Protein AF-Q0IJA9-F1 (afdb_monomer)

Structure (mmCIF, N/CA/C/O backbone):
data_AF-Q0IJA9-F1
#
_entry.id   AF-Q0IJA9-F1
#
loop_
_atom_site.group_PDB
_atom_site.id
_atom_site.type_symbol
_atom_site.label_atom_id
_atom_site.label_alt_id
_atom_site.label_comp_id
_atom_site.label_asym_id
_atom_site.label_entity_id
_atom_site.label_seq_id
_atom_site.pdbx_PDB_ins_code
_atom_site.Cartn_x
_atom_site.Cartn_y
_atom_site.Cartn_z
_atom_site.occupancy
_atom_site.B_iso_or_equiv
_atom_site.auth_seq_id
_atom_site.auth_comp_id
_atom_site.auth_asym_id
_atom_site.auth_atom_id
_atom_site.pdbx_PDB_model_num
ATOM 1 N N . PHE A 1 1 ? 37.826 12.469 -39.541 1.00 35.06 1 PHE A N 1
ATOM 2 C CA . PHE A 1 1 ? 37.657 13.208 -38.278 1.00 35.06 1 PHE A CA 1
ATOM 3 C C . PHE A 1 1 ? 36.175 13.525 -38.185 1.00 35.06 1 PHE A C 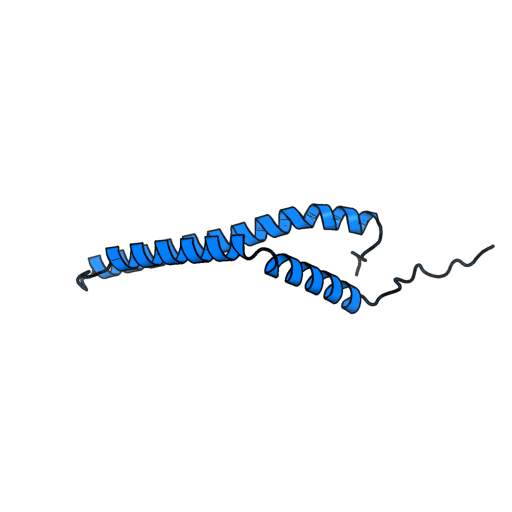1
ATOM 5 O O . PHE A 1 1 ? 35.743 14.516 -38.753 1.00 35.06 1 PHE A O 1
ATOM 12 N N . GLU A 1 2 ? 35.393 12.576 -37.668 1.00 41.66 2 GLU A N 1
ATOM 13 C CA . GLU A 1 2 ? 33.924 12.614 -37.669 1.00 41.66 2 GLU A CA 1
ATOM 14 C C . GLU A 1 2 ? 33.409 13.266 -36.381 1.00 41.66 2 GLU A C 1
ATOM 16 O O . GLU A 1 2 ? 33.620 12.745 -35.290 1.00 41.66 2 GLU A O 1
ATOM 21 N N . ASP A 1 3 ? 32.792 14.432 -36.564 1.00 39.78 3 ASP A N 1
ATOM 22 C CA . ASP A 1 3 ? 31.765 15.105 -35.764 1.00 39.78 3 ASP A CA 1
ATOM 23 C C . ASP A 1 3 ? 31.635 14.743 -34.272 1.00 39.78 3 ASP A C 1
ATOM 25 O O . ASP A 1 3 ? 30.753 14.001 -33.833 1.00 39.78 3 ASP A O 1
ATOM 29 N N . GLU A 1 4 ? 32.442 15.432 -33.464 1.00 50.41 4 GLU A N 1
ATOM 30 C CA . GLU A 1 4 ? 32.121 15.762 -32.078 1.00 50.41 4 GLU A CA 1
ATOM 31 C C . GLU A 1 4 ? 31.014 16.831 -32.041 1.00 50.41 4 GLU A C 1
ATOM 33 O O . GLU A 1 4 ? 31.291 18.025 -32.067 1.00 50.41 4 GLU A O 1
ATOM 38 N N . ASN A 1 5 ? 29.743 16.426 -31.977 1.00 44.25 5 ASN A N 1
ATOM 39 C CA . ASN A 1 5 ? 28.645 17.325 -31.605 1.00 44.25 5 ASN A CA 1
ATOM 40 C C . ASN A 1 5 ? 27.568 16.569 -30.815 1.00 44.25 5 ASN A C 1
ATOM 42 O O . ASN A 1 5 ? 26.685 15.932 -31.379 1.00 44.25 5 ASN A O 1
ATOM 46 N N . GLY A 1 6 ? 27.679 16.656 -29.484 1.00 46.25 6 GLY A N 1
ATOM 47 C CA . GLY A 1 6 ? 26.603 16.522 -28.496 1.00 46.25 6 GLY A CA 1
ATOM 48 C C . GLY A 1 6 ? 25.645 15.341 -28.659 1.00 46.25 6 GLY A C 1
ATOM 49 O O . GLY A 1 6 ? 24.658 15.431 -29.386 1.00 46.25 6 GLY A O 1
ATOM 50 N N . PHE A 1 7 ? 25.863 14.276 -27.880 1.00 47.78 7 PHE A N 1
ATOM 51 C CA . PHE A 1 7 ? 24.933 13.153 -27.708 1.00 47.78 7 PHE A CA 1
ATOM 52 C C . PHE A 1 7 ? 23.515 13.638 -27.337 1.00 47.78 7 PHE A C 1
ATOM 54 O O . PHE A 1 7 ? 23.165 13.801 -26.169 1.00 47.78 7 PHE A O 1
ATOM 61 N N . THR A 1 8 ? 22.694 13.893 -28.355 1.00 52.81 8 THR A N 1
ATOM 62 C CA . THR A 1 8 ? 21.358 14.474 -28.228 1.00 52.81 8 THR A CA 1
ATOM 63 C C . THR A 1 8 ? 20.352 13.345 -28.048 1.00 52.81 8 THR A C 1
ATOM 65 O O . THR A 1 8 ? 20.148 12.520 -28.940 1.00 52.81 8 THR A O 1
ATOM 68 N N . TYR A 1 9 ? 19.713 13.290 -26.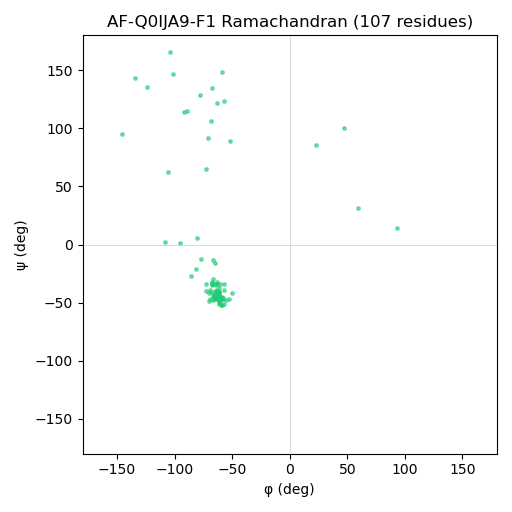880 1.00 55.25 9 TYR A N 1
ATOM 69 C CA . TYR A 1 9 ? 18.589 12.389 -26.636 1.00 55.25 9 TYR A CA 1
ATOM 70 C C . TYR A 1 9 ? 17.481 12.669 -27.667 1.00 55.25 9 TYR A C 1
ATOM 72 O O . TYR A 1 9 ? 16.989 13.790 -27.759 1.00 55.25 9 TYR A O 1
ATOM 80 N N . LYS A 1 10 ? 17.062 11.650 -28.436 1.00 57.66 10 LYS A N 1
ATOM 81 C CA . LYS A 1 10 ? 16.052 11.794 -29.510 1.00 57.66 10 LYS A CA 1
ATOM 82 C C . LYS A 1 10 ? 14.650 12.188 -29.017 1.00 57.66 10 LYS A C 1
ATOM 84 O O . LYS A 1 10 ? 13.818 12.595 -29.821 1.00 57.66 10 LYS A O 1
ATOM 89 N N . ALA A 1 11 ? 14.369 12.047 -27.722 1.00 61.62 11 ALA A N 1
ATOM 90 C CA . ALA A 1 11 ? 13.078 12.357 -27.116 1.00 61.62 11 ALA A CA 1
ATOM 91 C C . ALA A 1 11 ? 13.248 13.367 -25.976 1.00 61.62 11 ALA A C 1
ATOM 93 O O . ALA A 1 11 ? 14.127 13.200 -25.131 1.00 61.62 11 ALA A O 1
ATOM 94 N N . SER A 1 12 ? 12.375 14.377 -25.931 1.00 73.50 12 SER A N 1
ATOM 95 C CA . SER A 1 12 ? 12.308 15.346 -24.829 1.00 73.50 12 SER A CA 1
ATOM 96 C C . SER A 1 12 ? 12.045 14.647 -23.487 1.00 73.50 12 SER A C 1
ATOM 98 O O . SER A 1 12 ? 11.336 13.638 -23.441 1.00 73.50 12 SER A O 1
ATOM 100 N N . TRP A 1 13 ? 12.577 15.200 -22.393 1.00 68.69 13 TRP A N 1
ATOM 101 C CA . TRP A 1 13 ? 12.438 14.677 -21.025 1.00 68.69 13 TRP A CA 1
ATOM 102 C C . TRP A 1 13 ? 10.976 14.376 -20.650 1.00 68.69 13 TRP A C 1
ATOM 104 O O . TRP A 1 13 ? 10.665 13.300 -20.141 1.00 68.69 13 TRP A O 1
ATOM 114 N N . PHE A 1 14 ? 10.047 15.261 -21.024 1.00 72.88 14 PHE A N 1
ATOM 115 C CA . PHE A 1 14 ? 8.608 15.066 -20.802 1.00 72.88 14 PHE A CA 1
ATOM 116 C C . PHE A 1 14 ? 8.028 13.870 -21.566 1.00 72.88 14 PHE A C 1
ATOM 118 O O . PHE A 1 14 ? 7.137 13.181 -21.069 1.00 72.88 14 PHE A O 1
ATOM 125 N N . MET A 1 15 ? 8.532 13.607 -22.773 1.00 74.31 15 MET A N 1
ATOM 126 C CA . MET A 1 15 ? 8.091 12.488 -23.606 1.00 74.31 15 MET A CA 1
ATOM 127 C C . MET A 1 15 ? 8.524 11.154 -22.981 1.00 74.31 15 MET A C 1
ATOM 129 O O . MET A 1 15 ? 7.739 10.208 -22.943 1.00 74.31 15 MET A O 1
ATOM 133 N N . GLN A 1 16 ? 9.751 11.107 -22.448 1.00 72.62 16 GLN A N 1
ATOM 134 C CA . GLN A 1 16 ? 10.305 9.945 -21.747 1.00 72.62 16 GLN A CA 1
ATOM 135 C C . GLN A 1 16 ? 9.554 9.684 -20.436 1.00 72.62 16 GLN A C 1
ATOM 137 O O . GLN A 1 16 ? 9.084 8.570 -20.210 1.00 72.62 16 GLN A O 1
ATOM 142 N N . PHE A 1 17 ? 9.340 10.724 -19.624 1.00 77.06 17 PHE A N 1
ATOM 143 C CA . PHE A 1 17 ? 8.579 10.624 -18.379 1.00 77.06 17 PHE A CA 1
ATOM 144 C C . PHE A 1 17 ? 7.153 10.115 -18.622 1.00 77.06 17 PHE A C 1
ATOM 146 O O . PHE A 1 17 ? 6.706 9.172 -17.970 1.00 77.06 17 PHE A O 1
ATOM 153 N N . ARG A 1 18 ? 6.450 10.671 -19.620 1.00 80.75 18 ARG A N 1
ATOM 154 C CA . ARG A 1 18 ? 5.088 10.238 -19.959 1.00 80.75 18 ARG A CA 1
ATOM 155 C C . ARG A 1 18 ? 5.043 8.787 -20.436 1.00 80.75 18 ARG A C 1
ATOM 157 O O . ARG A 1 18 ? 4.105 8.077 -20.091 1.00 80.75 18 ARG A O 1
ATOM 164 N N . ALA A 1 19 ? 6.029 8.341 -21.215 1.00 79.75 19 ALA A N 1
ATOM 165 C CA . ALA A 1 19 ? 6.088 6.965 -21.701 1.00 79.75 19 ALA A CA 1
ATOM 166 C C . ALA A 1 19 ? 6.292 5.954 -20.558 1.00 79.75 19 ALA A C 1
ATOM 168 O O . ALA A 1 19 ? 5.595 4.939 -20.510 1.00 79.75 19 ALA A O 1
ATOM 169 N N . VAL A 1 20 ? 7.190 6.251 -19.613 1.00 79.38 20 VAL A N 1
ATOM 170 C CA . VAL A 1 20 ? 7.418 5.412 -18.424 1.00 79.38 20 VAL A CA 1
ATOM 171 C C . VAL A 1 20 ? 6.195 5.411 -17.516 1.00 79.38 20 VAL A C 1
ATOM 173 O O . VAL A 1 20 ? 5.750 4.345 -17.096 1.00 79.38 20 VAL A O 1
ATOM 176 N N . LEU A 1 21 ? 5.599 6.581 -17.277 1.00 81.56 21 LEU A N 1
ATOM 177 C CA . LEU A 1 21 ? 4.407 6.712 -16.446 1.00 81.56 21 LEU A CA 1
ATOM 178 C C . LEU A 1 21 ? 3.216 5.960 -17.051 1.00 81.56 21 LEU A C 1
ATOM 180 O O . LEU A 1 21 ? 2.526 5.238 -16.341 1.00 81.56 21 LEU A O 1
ATOM 184 N N . TRP A 1 22 ? 3.021 6.042 -18.370 1.00 82.19 22 TRP A N 1
ATOM 185 C CA . TRP A 1 22 ? 1.999 5.272 -19.079 1.00 82.19 22 TRP A CA 1
ATOM 186 C C . TRP A 1 22 ? 2.237 3.762 -18.979 1.00 82.19 22 TRP A C 1
ATOM 188 O O . TRP A 1 22 ? 1.308 3.006 -18.698 1.00 82.19 22 TRP A O 1
ATOM 198 N N . ARG A 1 23 ? 3.481 3.308 -19.175 1.00 80.94 23 ARG A N 1
ATOM 199 C CA . ARG A 1 23 ? 3.843 1.889 -19.065 1.00 80.94 23 ARG A CA 1
ATOM 200 C C . ARG A 1 23 ? 3.633 1.362 -17.645 1.00 80.94 23 ARG A C 1
ATOM 202 O O . ARG A 1 23 ? 3.053 0.291 -17.489 1.00 80.94 23 ARG A O 1
ATOM 209 N N . SER A 1 24 ? 4.066 2.117 -16.638 1.00 74.94 24 SER A N 1
ATOM 210 C CA . SER A 1 24 ? 3.885 1.781 -15.223 1.00 74.94 24 SER A CA 1
ATOM 211 C C . SER A 1 24 ? 2.397 1.741 -14.861 1.00 74.94 24 SER A C 1
ATOM 213 O O . SER A 1 24 ? 1.920 0.748 -14.318 1.00 74.94 24 SER A O 1
ATOM 215 N N . TRP A 1 25 ? 1.621 2.736 -15.297 1.00 76.44 25 TRP A N 1
ATOM 216 C CA . TRP A 1 25 ? 0.169 2.783 -15.111 1.00 76.44 25 TRP A CA 1
ATOM 217 C C . TRP A 1 25 ? -0.548 1.571 -15.720 1.00 76.44 25 TRP A C 1
ATOM 219 O O . TRP A 1 25 ? -1.386 0.941 -15.074 1.00 76.44 25 TRP A O 1
ATOM 229 N N . LEU A 1 26 ? -0.190 1.194 -16.950 1.00 77.25 26 LEU A N 1
ATOM 230 C CA . LEU A 1 26 ? -0.774 0.039 -17.630 1.00 77.25 26 LEU A CA 1
ATOM 231 C C . LEU A 1 26 ? -0.380 -1.290 -16.963 1.00 77.25 26 LEU A C 1
ATOM 233 O O . LEU A 1 26 ? -1.185 -2.219 -16.938 1.00 77.25 26 LEU A O 1
ATOM 237 N N . SER A 1 27 ? 0.840 -1.377 -16.421 1.00 73.12 27 SER A N 1
ATOM 238 C CA . SER A 1 27 ? 1.318 -2.539 -15.663 1.00 73.12 27 SER A CA 1
ATOM 239 C C . SER A 1 27 ? 0.537 -2.709 -14.360 1.00 73.12 27 SER A C 1
ATOM 241 O O . SER A 1 27 ? 0.048 -3.799 -14.077 1.00 73.12 27 SER A O 1
ATOM 243 N N . VAL A 1 28 ? 0.324 -1.615 -13.625 1.00 68.88 28 VAL A N 1
ATOM 244 C CA . VAL A 1 28 ? -0.466 -1.604 -12.384 1.00 68.88 28 VAL A CA 1
ATOM 245 C C . VAL A 1 28 ? -1.928 -1.975 -12.652 1.00 68.88 28 VAL A C 1
ATOM 247 O O . VAL A 1 28 ? -2.509 -2.767 -11.913 1.00 68.88 28 VAL A O 1
ATOM 250 N N . LEU A 1 29 ? -2.526 -1.474 -13.739 1.00 68.19 29 LEU A N 1
ATOM 251 C CA . LEU A 1 29 ? -3.895 -1.839 -14.128 1.00 68.19 29 LEU A CA 1
ATOM 252 C C . LEU A 1 29 ? -4.036 -3.310 -14.555 1.00 68.19 29 LEU A C 1
ATOM 254 O O . LEU A 1 29 ? -5.104 -3.898 -14.376 1.00 68.19 29 LEU A O 1
ATOM 258 N N . LYS A 1 30 ? -2.980 -3.914 -15.119 1.00 72.00 30 LYS A N 1
ATOM 259 C CA . LYS A 1 30 ? -2.964 -5.321 -15.551 1.00 72.00 30 LYS A CA 1
ATOM 260 C C . LYS A 1 30 ? -2.806 -6.325 -14.413 1.00 72.00 30 LYS A C 1
ATOM 262 O O . LYS A 1 30 ? -3.075 -7.503 -14.641 1.00 72.00 30 LYS A O 1
ATOM 267 N N . GLU A 1 31 ? -2.458 -5.885 -13.206 1.00 70.75 31 GLU A N 1
ATOM 268 C CA . GLU A 1 31 ? -2.398 -6.722 -12.002 1.00 70.75 31 GLU A CA 1
ATOM 269 C C . GLU A 1 31 ? -3.578 -6.447 -11.044 1.00 70.75 31 GLU A C 1
ATOM 271 O O . GLU A 1 31 ? -3.388 -6.069 -9.883 1.00 70.75 31 GLU A O 1
ATOM 276 N N . PRO A 1 32 ? -4.841 -6.684 -11.463 1.00 67.19 32 PRO A N 1
ATOM 277 C CA . PRO A 1 32 ? -6.005 -6.419 -10.621 1.00 67.19 32 PRO A CA 1
ATOM 278 C C . PRO A 1 32 ? -6.070 -7.345 -9.400 1.00 67.19 32 PRO A C 1
ATOM 280 O O . PRO A 1 32 ? -6.857 -7.096 -8.492 1.00 67.19 32 PRO A O 1
ATOM 283 N N . LEU A 1 33 ? -5.284 -8.425 -9.365 1.00 76.38 33 LEU A N 1
ATOM 284 C CA . LEU A 1 33 ? -5.280 -9.395 -8.272 1.00 76.38 33 LEU A CA 1
ATOM 285 C C . LEU A 1 33 ? -4.770 -8.764 -6.973 1.00 76.38 33 LEU A C 1
ATOM 287 O O . LEU A 1 33 ? -5.436 -8.881 -5.947 1.00 76.38 33 LEU A O 1
ATOM 291 N N . LEU A 1 34 ? -3.654 -8.030 -7.021 1.00 74.62 34 LEU A N 1
ATOM 292 C CA . LEU A 1 34 ? -3.073 -7.391 -5.837 1.00 74.62 34 LEU A CA 1
ATOM 293 C C . LEU A 1 34 ? -4.023 -6.332 -5.252 1.00 74.62 34 LEU A C 1
ATOM 295 O O . LEU A 1 34 ? -4.224 -6.263 -4.040 1.00 74.62 34 LEU A O 1
ATOM 299 N N . VAL A 1 35 ? -4.659 -5.548 -6.127 1.00 76.38 35 VAL A N 1
ATOM 300 C CA . VAL A 1 35 ? -5.641 -4.520 -5.751 1.00 76.38 35 VAL A CA 1
ATOM 301 C C . VAL A 1 35 ? -6.898 -5.152 -5.145 1.00 76.38 35 VAL A C 1
ATOM 303 O O . VAL A 1 35 ? -7.369 -4.697 -4.104 1.00 76.38 35 VAL A O 1
ATOM 306 N N . LYS A 1 36 ? -7.414 -6.233 -5.745 1.00 77.94 36 LYS A N 1
ATOM 307 C CA . LYS A 1 36 ? -8.578 -6.977 -5.232 1.00 77.94 36 LYS A CA 1
ATOM 308 C C . LYS A 1 36 ? -8.312 -7.601 -3.864 1.00 77.94 36 LYS A C 1
ATOM 310 O O . LYS A 1 36 ? -9.163 -7.492 -2.988 1.00 77.94 36 LYS A O 1
ATOM 315 N N . VAL A 1 37 ? -7.146 -8.223 -3.668 1.00 83.81 37 VAL A N 1
ATOM 316 C CA . VAL A 1 37 ? -6.758 -8.828 -2.382 1.00 83.81 37 VAL A CA 1
ATOM 317 C C . VAL A 1 37 ? -6.670 -7.767 -1.292 1.00 83.81 37 VAL A C 1
ATOM 319 O O . VAL A 1 37 ? -7.213 -7.965 -0.208 1.00 83.81 37 VAL A O 1
ATOM 322 N N . ARG A 1 38 ? -6.054 -6.616 -1.590 1.00 80.50 38 ARG A N 1
ATOM 323 C CA . ARG A 1 38 ? -5.989 -5.499 -0.644 1.00 80.50 38 ARG A CA 1
ATOM 324 C C . ARG A 1 38 ? -7.376 -4.980 -0.296 1.00 80.50 38 ARG A C 1
ATOM 326 O O . ARG A 1 38 ? -7.688 -4.911 0.881 1.00 80.50 38 ARG A O 1
ATOM 333 N N . LEU A 1 39 ? -8.227 -4.705 -1.286 1.00 81.31 39 LEU A N 1
ATOM 334 C CA . LEU A 1 39 ? -9.610 -4.274 -1.044 1.00 81.31 39 LEU A CA 1
ATOM 335 C C . LEU A 1 39 ? -10.372 -5.262 -0.157 1.00 81.31 39 LEU A C 1
ATOM 337 O O . LEU A 1 39 ? -10.978 -4.852 0.828 1.00 81.31 39 LEU A O 1
ATOM 341 N N . PHE A 1 40 ? -10.292 -6.558 -0.462 1.00 86.31 40 PHE A N 1
ATOM 342 C CA . PHE A 1 40 ? -10.934 -7.598 0.336 1.00 86.31 40 PHE A CA 1
ATOM 343 C C . PHE A 1 40 ? -10.424 -7.613 1.784 1.00 86.31 40 PHE A C 1
ATOM 345 O O . PHE A 1 40 ? -11.222 -7.642 2.721 1.00 86.31 40 PHE A O 1
ATOM 352 N N . GLN A 1 41 ? -9.104 -7.531 1.977 1.00 81.88 41 GLN A N 1
ATOM 353 C CA . GLN A 1 41 ? -8.480 -7.471 3.296 1.00 81.88 41 GLN A CA 1
ATOM 354 C C . GLN A 1 41 ? -8.958 -6.248 4.092 1.00 81.88 41 GLN A C 1
ATOM 356 O O . GLN A 1 41 ? -9.350 -6.394 5.251 1.00 81.88 41 GLN A O 1
ATOM 361 N N . THR A 1 42 ? -8.970 -5.053 3.490 1.00 83.00 42 THR A N 1
ATOM 362 C CA . THR A 1 42 ? -9.415 -3.828 4.171 1.00 83.00 42 THR A CA 1
ATOM 363 C C . THR A 1 42 ? -10.898 -3.891 4.522 1.00 83.00 42 THR A C 1
ATOM 365 O O . THR A 1 42 ? -11.276 -3.501 5.625 1.00 83.00 42 THR A O 1
ATOM 368 N N . THR A 1 43 ? -11.739 -4.425 3.630 1.00 86.31 43 THR A N 1
ATOM 369 C CA . THR A 1 43 ? -13.169 -4.630 3.8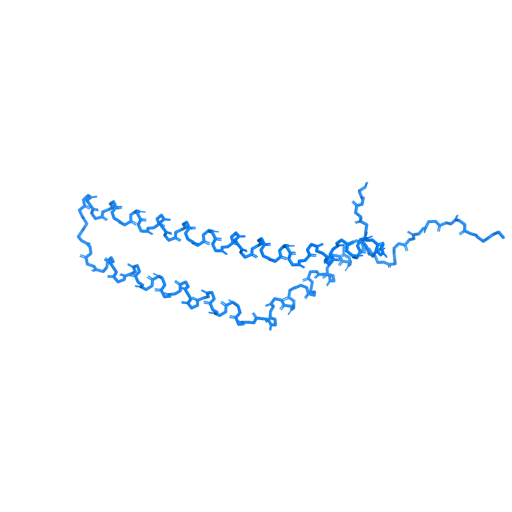98 1.00 86.31 43 THR A CA 1
ATOM 370 C C . THR A 1 43 ? -13.385 -5.611 5.047 1.00 86.31 43 THR A C 1
ATOM 372 O O . THR A 1 43 ? -14.194 -5.334 5.928 1.00 86.31 43 THR A O 1
ATOM 375 N N . MET A 1 44 ? -12.636 -6.716 5.102 1.00 87.06 44 MET A N 1
ATOM 376 C CA . MET A 1 44 ? -12.740 -7.690 6.192 1.00 87.06 44 MET A CA 1
ATOM 377 C C . MET A 1 44 ? -12.381 -7.067 7.550 1.00 87.06 44 MET A C 1
ATOM 379 O O . MET A 1 44 ? -13.107 -7.250 8.526 1.00 87.06 44 MET A O 1
ATOM 383 N N . VAL A 1 45 ? -11.301 -6.279 7.610 1.00 83.94 45 VAL A N 1
ATOM 384 C CA . VAL A 1 45 ? -10.888 -5.562 8.831 1.00 83.94 45 VAL A CA 1
ATOM 385 C C . VAL A 1 45 ? -11.923 -4.507 9.231 1.00 83.94 45 VAL A C 1
ATOM 387 O O . VAL A 1 45 ? -12.267 -4.408 10.407 1.00 83.94 45 VAL A O 1
ATOM 390 N N . ALA A 1 46 ? -12.463 -3.755 8.269 1.00 83.88 46 ALA A N 1
ATOM 391 C CA . ALA A 1 46 ? -13.502 -2.761 8.528 1.00 83.88 46 ALA A CA 1
ATOM 392 C C . ALA A 1 46 ? -14.784 -3.399 9.089 1.00 83.88 46 ALA A C 1
ATOM 394 O O . ALA A 1 46 ? -15.360 -2.873 10.038 1.00 83.88 46 ALA A O 1
ATOM 395 N N . VAL A 1 47 ? -15.200 -4.554 8.557 1.00 87.38 47 VAL A N 1
ATOM 396 C CA . VAL A 1 47 ? -16.357 -5.309 9.065 1.00 87.38 47 VAL A CA 1
ATOM 397 C C . VAL A 1 47 ? -16.099 -5.833 10.477 1.00 87.38 47 VAL A C 1
ATOM 399 O O . VAL A 1 47 ? -16.968 -5.701 11.333 1.00 87.38 47 VAL A O 1
ATOM 402 N N . LEU A 1 48 ? -14.908 -6.373 10.757 1.00 84.50 48 LEU A N 1
ATOM 403 C CA . LEU A 1 48 ? -14.546 -6.844 12.099 1.00 84.50 48 LEU A CA 1
ATOM 404 C C . LEU A 1 48 ? -14.593 -5.717 13.135 1.00 84.50 48 LEU A C 1
ATOM 406 O O . LEU A 1 48 ? -15.198 -5.884 14.190 1.00 84.50 48 LEU A O 1
ATOM 410 N N . ILE A 1 49 ? -14.010 -4.557 12.824 1.00 80.44 49 ILE A N 1
ATOM 411 C CA . ILE A 1 49 ? -14.070 -3.384 13.706 1.00 80.44 49 ILE A CA 1
ATOM 412 C C . ILE A 1 49 ? -15.523 -2.910 13.847 1.00 80.44 49 ILE A C 1
ATOM 414 O O . ILE A 1 49 ? -15.983 -2.680 14.960 1.00 80.44 49 ILE A O 1
ATOM 418 N N . GLY A 1 50 ? -16.279 -2.836 12.749 1.00 81.88 50 GLY A N 1
ATOM 419 C CA . GLY A 1 50 ? -17.696 -2.469 12.781 1.00 81.88 50 GLY A CA 1
ATOM 420 C C . GLY A 1 50 ? -18.534 -3.377 13.687 1.00 81.88 50 GLY A C 1
ATOM 421 O O . GLY A 1 50 ? -19.379 -2.882 14.426 1.00 81.88 50 GLY A O 1
ATOM 422 N N . LEU A 1 51 ? -18.259 -4.684 13.689 1.00 82.06 51 LEU A N 1
ATOM 423 C CA . LEU A 1 51 ? -18.936 -5.662 14.544 1.00 82.06 51 LEU A CA 1
ATOM 424 C C . LEU A 1 51 ? -18.515 -5.562 16.016 1.00 82.06 51 LEU A C 1
ATOM 426 O O . LEU A 1 51 ? -19.372 -5.658 16.887 1.00 82.06 51 LEU A O 1
ATOM 430 N N . ILE A 1 52 ? -17.231 -5.332 16.309 1.00 77.06 52 ILE A N 1
ATOM 431 C CA . ILE A 1 52 ? -16.726 -5.186 17.690 1.00 77.06 52 ILE A CA 1
ATOM 432 C C . ILE A 1 52 ? -17.345 -3.967 18.388 1.00 77.06 52 ILE A C 1
ATOM 434 O O . ILE A 1 52 ? -17.585 -3.991 19.593 1.00 77.06 52 ILE A O 1
ATOM 438 N N . PHE A 1 53 ? -17.610 -2.899 17.635 1.00 71.12 53 PHE A N 1
ATOM 439 C CA . PHE A 1 53 ? -18.181 -1.658 18.161 1.00 71.12 53 PHE A CA 1
ATOM 440 C C . PHE A 1 53 ? -19.706 -1.574 18.026 1.00 71.12 53 PHE A C 1
ATOM 442 O O . PHE A 1 53 ? -20.304 -0.580 18.452 1.00 71.12 53 PHE A O 1
ATOM 449 N N . LEU A 1 54 ? -20.351 -2.609 17.479 1.00 74.62 54 LEU A N 1
ATOM 450 C CA . LEU A 1 54 ? -21.800 -2.673 17.347 1.00 74.62 54 LEU A CA 1
ATOM 451 C C . LEU A 1 54 ? -22.435 -2.794 18.743 1.00 74.62 54 LEU A C 1
ATOM 453 O O . LEU A 1 54 ? -22.362 -3.836 19.386 1.00 74.62 54 LEU A O 1
ATOM 457 N N . GLY A 1 55 ? -23.051 -1.713 19.225 1.00 70.25 55 GLY A N 1
ATOM 458 C CA . GLY A 1 55 ? -23.699 -1.676 20.543 1.00 70.25 55 GLY A CA 1
ATOM 459 C C . GLY A 1 55 ? -22.823 -1.162 21.692 1.00 70.25 55 GLY A C 1
ATOM 460 O O . GLY A 1 55 ? -23.196 -1.324 22.853 1.00 70.25 55 GLY A O 1
ATOM 461 N N . GLN A 1 56 ? -21.684 -0.520 21.403 1.00 70.25 56 GLN A N 1
ATOM 462 C CA . GLN A 1 56 ? -20.888 0.155 22.433 1.00 70.25 56 GLN A CA 1
ATOM 463 C C . GLN A 1 56 ? -21.698 1.307 23.058 1.00 70.25 56 GLN A C 1
ATOM 465 O O . GLN A 1 56 ? -22.104 2.243 22.369 1.00 70.25 56 GLN A O 1
ATOM 470 N N . GLN A 1 57 ? -21.904 1.261 24.376 1.00 73.56 57 GLN A N 1
ATOM 471 C CA . GLN A 1 57 ? -22.536 2.359 25.106 1.00 73.56 57 GLN A CA 1
ATOM 472 C C . GLN A 1 57 ? -21.622 3.590 25.098 1.00 73.56 57 GLN A C 1
ATOM 474 O O . GLN A 1 57 ? -20.422 3.474 25.369 1.00 73.56 57 GLN A O 1
ATOM 479 N N . LEU A 1 58 ? -22.193 4.769 24.830 1.00 75.44 58 LEU A N 1
ATOM 480 C CA . LEU A 1 58 ? -21.494 6.063 24.802 1.00 75.44 58 LEU A CA 1
ATOM 481 C C . LEU A 1 58 ? -21.129 6.528 26.221 1.00 75.44 58 LEU A C 1
ATOM 483 O O . LEU A 1 58 ? -21.633 7.517 26.742 1.00 75.44 58 LEU A O 1
ATOM 487 N N . THR A 1 59 ? -20.250 5.770 26.862 1.00 84.94 59 THR A N 1
ATOM 488 C CA . THR A 1 59 ? -19.612 6.094 28.137 1.00 84.94 59 THR A CA 1
ATOM 489 C C . THR A 1 59 ? -18.176 6.545 27.880 1.00 84.94 59 THR A C 1
ATOM 491 O O . THR A 1 59 ? -17.623 6.318 26.803 1.00 84.94 59 THR A O 1
ATOM 494 N N . GLN A 1 60 ? -17.530 7.155 28.874 1.00 81.44 60 GLN A N 1
ATOM 495 C CA . GLN A 1 60 ? -16.143 7.617 28.745 1.00 81.44 60 GLN A CA 1
ATOM 496 C C . GLN A 1 60 ? -15.165 6.487 28.368 1.00 81.44 60 GLN A C 1
ATOM 498 O O . GLN A 1 60 ? -14.246 6.698 27.578 1.00 81.44 60 GLN A O 1
ATOM 503 N N . VAL A 1 61 ? -15.410 5.265 28.853 1.00 83.06 61 VAL A N 1
ATOM 504 C CA . VAL A 1 61 ? -14.651 4.061 28.468 1.00 83.06 61 VAL A CA 1
ATOM 505 C C . VAL A 1 61 ? -14.936 3.664 27.013 1.00 83.06 61 VAL A C 1
ATOM 507 O O . VAL A 1 61 ? -14.016 3.319 26.274 1.00 83.06 61 VAL A O 1
ATOM 510 N N . GLY A 1 62 ? -16.191 3.780 26.567 1.00 83.69 62 GLY A N 1
ATOM 511 C CA . GLY A 1 62 ? -16.585 3.515 25.181 1.00 83.69 62 GLY A CA 1
ATOM 512 C C . GLY A 1 62 ? -15.904 4.450 24.177 1.00 83.69 62 GLY A C 1
ATOM 513 O O . GLY A 1 62 ? -15.411 3.989 23.149 1.00 83.69 62 GLY A O 1
ATOM 514 N N . VAL A 1 63 ? -15.794 5.744 24.500 1.00 84.62 63 VAL A N 1
ATOM 515 C CA . VAL A 1 63 ? -15.082 6.730 23.663 1.00 84.62 63 VAL A CA 1
ATOM 516 C C . VAL A 1 63 ? -13.592 6.390 23.546 1.00 84.62 63 VAL A C 1
ATOM 518 O O . VAL A 1 63 ? -13.030 6.445 22.452 1.00 84.62 63 VAL A O 1
ATOM 521 N N . MET A 1 64 ? -12.952 5.981 24.647 1.00 88.44 64 MET A N 1
ATOM 522 C CA . MET A 1 64 ? -11.549 5.553 24.636 1.00 88.44 64 MET A CA 1
ATOM 523 C C . MET A 1 64 ? -11.334 4.311 23.757 1.00 88.44 64 MET A C 1
ATOM 525 O O . MET A 1 64 ? -10.400 4.290 22.954 1.00 88.44 64 MET A O 1
ATOM 529 N N . ASN A 1 65 ? -12.222 3.314 23.844 1.00 85.19 65 ASN A N 1
ATOM 530 C CA . ASN A 1 65 ? -12.158 2.121 22.998 1.00 85.19 65 ASN A CA 1
ATOM 531 C C . ASN A 1 65 ? -12.295 2.473 21.507 1.00 85.19 65 ASN A C 1
ATOM 533 O O . ASN A 1 65 ? -11.541 1.949 20.687 1.00 85.19 65 ASN A O 1
ATOM 537 N N . ILE A 1 66 ? -13.217 3.379 21.153 1.00 83.81 66 ILE A N 1
ATOM 538 C CA . ILE A 1 66 ? -13.423 3.819 19.761 1.00 83.81 66 ILE A CA 1
ATOM 539 C C . ILE A 1 66 ? -12.170 4.519 19.230 1.00 83.81 66 ILE A C 1
ATOM 541 O O . ILE A 1 66 ? -11.698 4.193 18.142 1.00 83.81 66 ILE A O 1
ATOM 545 N N . ASN A 1 67 ? -11.581 5.426 20.012 1.00 88.56 67 ASN A N 1
ATOM 546 C CA . ASN A 1 67 ? -10.342 6.100 19.627 1.00 88.56 67 ASN A CA 1
ATOM 547 C C . ASN A 1 67 ? -9.181 5.114 19.435 1.00 88.56 67 ASN A C 1
ATOM 549 O O . ASN A 1 67 ? -8.433 5.238 18.466 1.00 88.56 67 ASN A O 1
ATOM 553 N N . GLY A 1 68 ? -9.058 4.104 20.302 1.00 87.94 68 GLY A N 1
ATOM 554 C CA . GLY A 1 68 ? -8.058 3.042 20.153 1.00 87.94 68 GLY A CA 1
ATOM 555 C C . GLY A 1 68 ? -8.240 2.231 18.866 1.00 87.94 68 GLY A C 1
ATOM 556 O O . GLY A 1 68 ? -7.266 1.944 18.170 1.00 87.94 68 GLY A O 1
ATOM 557 N N . ALA A 1 69 ? -9.483 1.917 18.499 1.00 84.44 69 ALA A N 1
ATOM 558 C CA . ALA A 1 69 ? -9.778 1.195 17.265 1.00 84.44 69 ALA A CA 1
ATOM 559 C C . ALA A 1 69 ? -9.524 2.025 16.005 1.00 84.44 69 ALA A C 1
ATOM 561 O O . ALA A 1 69 ? -8.942 1.511 15.050 1.00 84.44 69 ALA A O 1
ATOM 562 N N . ILE A 1 70 ? -9.900 3.307 16.007 1.00 86.81 70 ILE A N 1
ATOM 563 C CA . ILE A 1 70 ? -9.606 4.228 14.901 1.00 86.81 70 ILE A CA 1
ATOM 564 C C . ILE A 1 70 ? -8.093 4.380 14.732 1.00 86.81 70 ILE A C 1
ATOM 566 O O . ILE A 1 70 ? -7.599 4.310 13.607 1.00 86.81 70 ILE A O 1
ATOM 570 N N . PHE A 1 71 ? -7.350 4.532 15.832 1.00 89.69 71 PHE A N 1
ATOM 571 C CA . PHE A 1 71 ? -5.892 4.600 15.797 1.00 89.69 71 PHE A CA 1
ATOM 572 C C . PHE A 1 71 ? -5.290 3.334 15.179 1.00 89.69 71 PHE A C 1
ATOM 574 O O . PHE A 1 71 ? -4.536 3.421 14.213 1.00 89.69 71 PHE A O 1
ATOM 581 N N . LEU A 1 72 ? -5.675 2.152 15.670 1.00 86.31 72 LEU A N 1
ATOM 582 C CA . LEU A 1 72 ? -5.156 0.880 15.169 1.00 86.31 72 LEU A CA 1
ATOM 583 C C . LEU A 1 72 ? -5.493 0.678 13.685 1.00 86.31 72 LEU A C 1
ATOM 585 O O . LEU A 1 72 ? -4.626 0.265 12.914 1.00 86.31 72 LEU A O 1
ATOM 589 N N . PHE A 1 73 ? -6.711 1.028 13.264 1.00 85.12 73 PHE A N 1
ATOM 590 C CA . PHE A 1 73 ? -7.128 0.984 11.862 1.00 85.12 73 PHE A CA 1
ATOM 591 C C . PHE A 1 73 ? -6.282 1.907 10.979 1.00 85.12 73 PHE A C 1
ATOM 593 O O . PHE A 1 73 ? -5.724 1.466 9.971 1.00 85.12 73 PHE A O 1
ATOM 600 N N . LEU A 1 74 ? -6.140 3.174 11.377 1.00 88.19 74 LEU A N 1
ATOM 601 C CA . LEU A 1 74 ? -5.398 4.180 10.622 1.00 88.19 74 LEU A CA 1
ATOM 602 C C . LEU A 1 74 ? -3.916 3.813 10.508 1.00 88.19 74 LEU A C 1
ATOM 604 O O . LEU A 1 74 ? -3.330 3.897 9.427 1.00 88.19 74 LEU A O 1
ATOM 608 N N . THR A 1 75 ? -3.312 3.356 11.603 1.00 89.50 75 THR A N 1
ATOM 609 C CA . THR A 1 75 ? -1.923 2.903 11.632 1.00 89.50 75 THR A CA 1
ATOM 610 C C . THR A 1 75 ? -1.718 1.682 10.734 1.00 89.50 75 THR A C 1
ATOM 612 O O . THR A 1 75 ? -0.784 1.670 9.932 1.00 89.50 75 THR A O 1
ATOM 615 N N . ASN A 1 76 ? -2.609 0.684 10.790 1.00 86.06 76 ASN A N 1
ATOM 616 C CA . ASN A 1 76 ? -2.517 -0.505 9.936 1.00 86.06 76 ASN A CA 1
ATOM 617 C C . ASN A 1 76 ? -2.629 -0.135 8.446 1.00 86.06 76 ASN A C 1
ATOM 619 O O . ASN A 1 76 ? -1.809 -0.563 7.634 1.00 86.06 76 ASN A O 1
ATOM 623 N N . MET A 1 77 ? -3.579 0.737 8.099 1.00 85.75 77 MET A N 1
ATOM 624 C CA . MET A 1 77 ? -3.757 1.242 6.736 1.00 85.75 77 MET A CA 1
ATOM 625 C C . MET A 1 77 ? -2.539 2.043 6.256 1.00 85.75 77 MET A C 1
ATOM 627 O O . MET A 1 77 ? -2.089 1.878 5.122 1.00 85.75 77 MET A O 1
ATOM 631 N N . THR A 1 78 ? -1.964 2.881 7.117 1.00 89.31 78 THR A N 1
ATOM 632 C CA . THR A 1 78 ? -0.773 3.677 6.789 1.00 89.31 78 THR A CA 1
ATOM 633 C C . THR A 1 78 ? 0.427 2.775 6.508 1.00 89.31 78 THR A C 1
ATOM 635 O O . THR A 1 78 ? 1.085 2.933 5.478 1.00 89.31 78 THR A O 1
ATOM 638 N N . PHE A 1 79 ? 0.673 1.772 7.356 1.00 87.69 79 PHE A N 1
ATOM 639 C CA . PHE A 1 79 ? 1.761 0.818 7.140 1.00 87.69 79 PHE A CA 1
ATOM 640 C C . PHE A 1 79 ? 1.566 -0.025 5.877 1.00 87.69 79 PHE A C 1
ATOM 642 O O . PHE A 1 79 ? 2.523 -0.221 5.130 1.00 87.69 79 PHE A O 1
ATOM 649 N N . GLN A 1 80 ? 0.342 -0.471 5.579 1.00 84.38 80 GLN A N 1
ATOM 650 C CA . GLN A 1 80 ? 0.057 -1.205 4.340 1.00 84.38 80 GLN A CA 1
ATOM 651 C C . GLN A 1 80 ? 0.331 -0.375 3.078 1.00 84.38 80 GLN A C 1
ATOM 653 O O . GLN A 1 80 ? 0.817 -0.920 2.079 1.00 84.38 80 GLN A O 1
ATOM 658 N N . ASN A 1 81 ? 0.028 0.926 3.107 1.00 85.8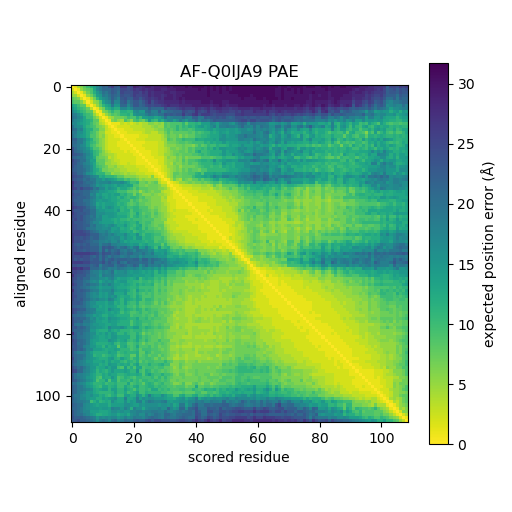1 81 ASN A N 1
ATOM 659 C CA . ASN A 1 81 ? 0.336 1.842 2.008 1.00 85.81 81 ASN A CA 1
ATOM 660 C C . ASN A 1 81 ? 1.846 2.080 1.886 1.00 85.81 81 ASN A C 1
ATOM 662 O O . ASN A 1 81 ? 2.398 1.929 0.798 1.00 85.81 81 ASN A O 1
ATOM 666 N N . ALA A 1 82 ? 2.532 2.357 2.998 1.00 90.81 82 ALA A N 1
ATOM 667 C CA . ALA A 1 82 ? 3.982 2.549 3.011 1.00 90.81 82 ALA A CA 1
ATOM 668 C C . ALA A 1 82 ? 4.728 1.313 2.481 1.00 90.81 82 ALA A C 1
ATOM 670 O O . ALA A 1 82 ? 5.595 1.427 1.616 1.00 90.81 82 ALA A O 1
ATOM 671 N N . PHE A 1 83 ? 4.338 0.117 2.929 1.00 87.19 83 PHE A N 1
ATOM 672 C CA . PHE A 1 83 ? 4.936 -1.139 2.477 1.00 87.19 83 PHE A CA 1
ATOM 673 C C . PHE A 1 83 ? 4.682 -1.410 0.986 1.00 87.19 83 PHE A C 1
ATOM 675 O O . PHE A 1 83 ? 5.548 -1.953 0.301 1.00 87.19 83 PHE A O 1
ATOM 682 N N . ALA A 1 84 ? 3.524 -1.000 0.453 1.00 86.00 84 ALA A N 1
ATOM 683 C CA . ALA A 1 84 ? 3.241 -1.064 -0.983 1.00 86.00 84 ALA A CA 1
ATOM 684 C C . ALA A 1 84 ? 4.252 -0.241 -1.783 1.00 86.00 84 ALA A C 1
ATOM 686 O O . ALA A 1 84 ? 4.882 -0.760 -2.701 1.00 86.00 84 ALA A O 1
ATOM 687 N N . THR A 1 85 ? 4.430 1.020 -1.391 1.00 86.19 85 THR A N 1
ATOM 688 C CA . THR A 1 85 ? 5.339 1.950 -2.060 1.00 86.19 85 THR A CA 1
ATOM 689 C C . THR A 1 85 ? 6.775 1.464 -1.981 1.00 86.19 85 THR A C 1
ATOM 691 O O . THR A 1 85 ? 7.466 1.461 -2.994 1.00 86.19 85 THR A O 1
ATOM 694 N N . ILE A 1 86 ? 7.214 0.993 -0.809 1.00 91.50 86 ILE A N 1
ATOM 695 C CA . ILE A 1 86 ? 8.555 0.425 -0.637 1.00 91.50 86 ILE A CA 1
ATOM 696 C C . ILE A 1 86 ? 8.739 -0.772 -1.570 1.00 91.50 86 ILE A C 1
ATOM 698 O O . ILE A 1 86 ? 9.744 -0.846 -2.268 1.00 91.50 86 ILE A O 1
ATOM 702 N N . THR A 1 87 ? 7.768 -1.681 -1.635 1.00 86.38 87 THR A N 1
ATOM 703 C CA . THR A 1 87 ? 7.856 -2.877 -2.486 1.00 86.38 87 THR A CA 1
ATOM 704 C C . THR A 1 87 ? 7.987 -2.502 -3.963 1.00 86.38 87 THR A C 1
ATOM 706 O O . THR A 1 87 ? 8.907 -2.976 -4.625 1.00 86.38 87 THR A O 1
ATOM 709 N N . VAL A 1 88 ? 7.128 -1.600 -4.454 1.00 85.44 88 VAL A N 1
ATOM 710 C CA . VAL A 1 88 ? 7.168 -1.109 -5.843 1.00 85.44 88 VAL A CA 1
ATOM 711 C C . VAL A 1 88 ? 8.484 -0.388 -6.131 1.00 85.44 88 VAL A C 1
ATOM 713 O O . VAL A 1 88 ? 9.132 -0.635 -7.145 1.00 85.44 88 VAL A O 1
ATOM 716 N N . PHE A 1 89 ? 8.924 0.477 -5.220 1.00 86.12 89 PHE A N 1
ATOM 717 C CA . PHE A 1 89 ? 10.180 1.196 -5.378 1.00 86.12 89 PHE A CA 1
ATOM 718 C C . PHE A 1 89 ? 11.368 0.234 -5.453 1.00 86.12 89 PHE A C 1
ATOM 720 O O . PHE A 1 89 ? 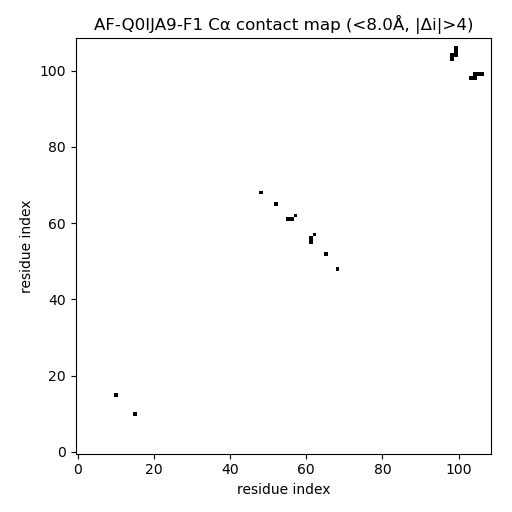12.208 0.358 -6.338 1.00 86.12 89 PHE A O 1
ATOM 727 N N . THR A 1 90 ? 11.411 -0.770 -4.577 1.00 88.38 90 THR A N 1
ATOM 728 C CA . THR A 1 90 ? 12.502 -1.752 -4.541 1.00 88.38 90 THR A CA 1
ATOM 729 C C . THR A 1 90 ? 12.506 -2.641 -5.788 1.00 88.38 90 THR A C 1
ATOM 731 O O . THR A 1 90 ? 13.580 -3.026 -6.243 1.00 88.38 90 THR A O 1
ATOM 734 N N . SER A 1 91 ? 11.340 -2.937 -6.380 1.00 87.00 91 SER A N 1
ATOM 735 C CA . SER A 1 91 ? 11.262 -3.679 -7.647 1.00 87.00 91 SER A CA 1
ATOM 736 C C . SER A 1 91 ? 11.689 -2.856 -8.866 1.00 87.00 91 SER A C 1
ATOM 738 O O . SER A 1 91 ? 12.299 -3.404 -9.782 1.00 87.00 91 SER A O 1
ATOM 740 N N . GLU A 1 92 ? 11.416 -1.550 -8.877 1.00 83.44 92 GLU A N 1
ATOM 741 C CA . GLU A 1 92 ? 11.740 -0.655 -10.001 1.00 83.44 92 GLU A CA 1
ATOM 742 C C . GLU A 1 92 ? 13.178 -0.105 -9.930 1.00 83.44 92 GLU A C 1
ATOM 744 O O . GLU A 1 92 ? 13.809 0.156 -10.955 1.00 83.44 92 GLU A O 1
ATOM 749 N N . LEU A 1 93 ? 13.755 0.011 -8.729 1.00 88.31 93 LEU A N 1
ATOM 750 C CA . LEU A 1 93 ? 15.127 0.476 -8.506 1.00 88.31 93 LEU A CA 1
ATOM 751 C C . LEU A 1 93 ? 16.205 -0.278 -9.323 1.00 88.31 93 LEU A C 1
ATOM 753 O O . LEU A 1 93 ? 17.046 0.385 -9.937 1.00 88.31 93 LEU A O 1
ATOM 757 N N . PRO A 1 94 ? 16.236 -1.626 -9.395 1.00 84.94 94 PRO A N 1
ATOM 758 C CA . PRO A 1 94 ? 17.230 -2.331 -10.207 1.00 84.94 94 PRO A CA 1
ATOM 759 C C . PRO A 1 94 ? 17.038 -2.100 -11.712 1.00 84.94 94 PRO A C 1
ATOM 761 O O . PRO A 1 94 ? 18.028 -2.042 -12.449 1.00 84.94 94 PRO A O 1
ATOM 764 N N . VAL A 1 95 ? 15.790 -1.940 -12.172 1.00 85.94 95 VAL A N 1
ATOM 765 C CA . VAL A 1 95 ? 15.475 -1.601 -13.568 1.00 85.94 95 VAL A CA 1
ATOM 766 C C . VAL A 1 95 ? 16.024 -0.217 -13.887 1.00 85.94 95 VAL A C 1
ATOM 768 O O . VAL A 1 95 ? 16.765 -0.069 -14.860 1.00 85.94 95 VAL A O 1
ATOM 771 N N . PHE A 1 96 ? 15.775 0.752 -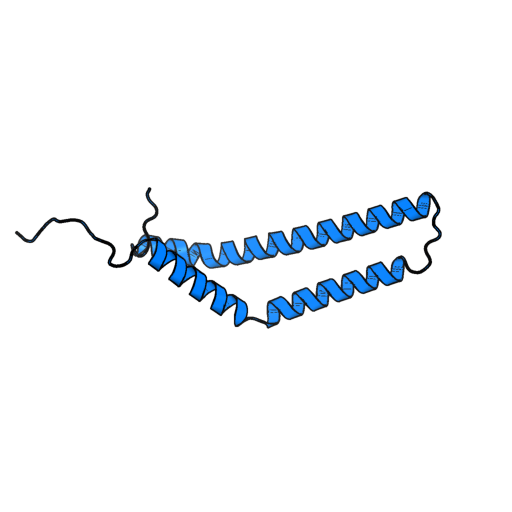13.006 1.00 82.88 96 PHE A N 1
ATOM 772 C CA . PHE A 1 96 ? 16.315 2.101 -13.109 1.00 82.88 96 PHE A CA 1
ATOM 773 C C . PHE A 1 96 ? 17.852 2.109 -13.169 1.00 82.88 96 PHE A C 1
ATOM 775 O O . PHE A 1 96 ? 18.425 2.651 -14.109 1.00 82.88 96 PHE A O 1
ATOM 782 N N . ILE A 1 97 ? 18.548 1.434 -12.245 1.00 84.94 97 ILE A N 1
ATOM 783 C CA . ILE A 1 97 ? 20.026 1.368 -12.239 1.00 84.94 97 ILE A CA 1
ATOM 784 C C . ILE A 1 97 ? 20.575 0.733 -13.530 1.00 84.94 97 ILE A C 1
ATOM 786 O O . ILE A 1 97 ? 21.659 1.095 -14.003 1.00 84.94 97 ILE A O 1
ATOM 790 N N . ARG A 1 98 ? 19.862 -0.238 -14.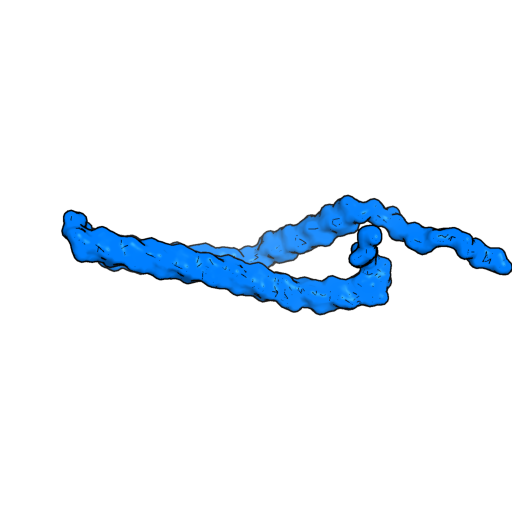112 1.00 84.88 98 ARG A N 1
ATOM 791 C CA . ARG A 1 98 ? 20.241 -0.850 -15.392 1.00 84.88 98 ARG A CA 1
ATOM 792 C C . ARG A 1 98 ? 20.059 0.128 -16.554 1.00 84.88 98 ARG A C 1
ATOM 794 O O . ARG A 1 98 ? 20.984 0.294 -17.342 1.00 84.88 98 ARG A O 1
ATOM 801 N N . GLU A 1 99 ? 18.907 0.783 -16.646 1.00 81.25 99 GLU A N 1
ATOM 802 C CA . GLU A 1 99 ? 18.575 1.708 -17.739 1.00 81.25 99 GLU A CA 1
ATOM 803 C C . GLU A 1 99 ? 19.435 2.983 -17.704 1.00 81.25 99 GLU A C 1
ATOM 805 O O . GLU A 1 99 ? 19.886 3.453 -18.752 1.00 81.25 99 GLU A O 1
ATOM 810 N N . THR A 1 100 ? 19.774 3.470 -16.507 1.00 80.19 100 THR A N 1
ATOM 811 C CA . THR A 1 100 ? 20.724 4.573 -16.305 1.00 80.19 100 THR A CA 1
ATOM 812 C C . THR A 1 100 ? 22.135 4.202 -16.766 1.00 80.19 100 THR A C 1
ATOM 814 O O . THR A 1 100 ? 22.773 4.978 -17.477 1.00 80.19 100 THR A O 1
ATOM 817 N N . ARG A 1 101 ? 22.627 2.989 -16.459 1.00 79.00 101 ARG A N 1
ATOM 818 C CA . ARG A 1 101 ? 23.931 2.510 -16.971 1.00 79.00 101 ARG A CA 1
ATOM 819 C C . ARG A 1 101 ? 23.956 2.378 -18.496 1.00 79.00 101 ARG A C 1
ATOM 821 O O . ARG A 1 101 ? 24.990 2.626 -19.109 1.00 79.00 101 ARG A O 1
ATOM 828 N N . SER A 1 102 ? 22.822 2.044 -19.109 1.00 79.81 102 SER A N 1
ATOM 829 C CA . SER A 1 102 ? 22.651 1.989 -20.566 1.00 79.81 102 SER A CA 1
ATOM 830 C C . SER A 1 102 ? 22.416 3.357 -21.229 1.00 79.81 102 SER A C 1
ATOM 832 O O . SER A 1 102 ? 22.195 3.396 -22.436 1.00 79.81 102 SER A O 1
ATOM 834 N N . ARG A 1 103 ? 22.491 4.472 -20.480 1.00 69.56 103 ARG A N 1
ATOM 835 C CA . ARG A 1 103 ? 22.303 5.855 -20.969 1.00 69.56 103 ARG A CA 1
ATOM 836 C C . ARG A 1 103 ? 20.930 6.114 -21.612 1.00 69.56 103 ARG A C 1
ATOM 838 O O . ARG A 1 103 ? 20.814 6.928 -22.524 1.00 69.56 103 ARG A O 1
ATOM 845 N N . LEU A 1 104 ? 19.885 5.424 -21.146 1.00 67.81 104 LEU A N 1
ATOM 846 C CA . LEU A 1 104 ? 18.514 5.615 -21.641 1.00 67.81 104 LEU A CA 1
ATOM 847 C C . LEU A 1 104 ? 17.808 6.824 -20.999 1.00 67.81 104 LEU A C 1
ATOM 849 O O . LEU A 1 104 ? 16.890 7.365 -21.610 1.00 67.81 104 LEU A O 1
ATOM 853 N N . TYR A 1 105 ? 18.269 7.287 -19.829 1.00 62.19 105 TYR A N 1
ATOM 854 C CA . TYR A 1 105 ? 17.740 8.461 -19.119 1.00 62.19 105 TYR A CA 1
ATOM 855 C C . TYR A 1 105 ? 18.876 9.368 -18.619 1.00 62.19 105 TYR A C 1
ATOM 857 O O . TYR A 1 105 ? 19.914 8.875 -18.175 1.00 62.19 105 TYR A O 1
ATOM 865 N N . ARG A 1 106 ? 18.670 10.696 -18.657 1.00 61.56 106 ARG A N 1
ATOM 866 C CA . ARG A 1 106 ? 19.547 11.673 -17.979 1.00 61.56 1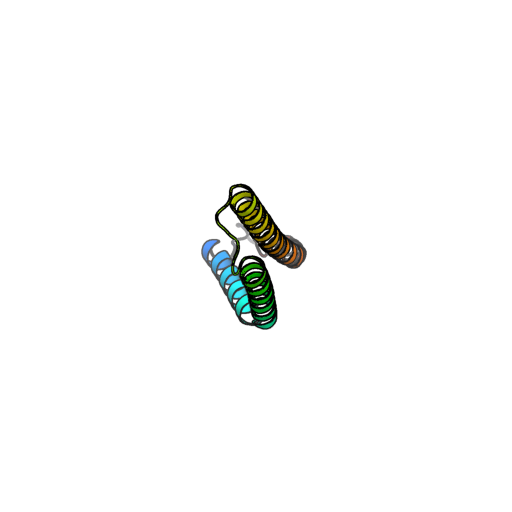06 ARG A CA 1
ATOM 867 C C . ARG A 1 106 ? 19.232 11.686 -16.486 1.00 61.56 106 ARG A C 1
ATOM 869 O O . ARG A 1 1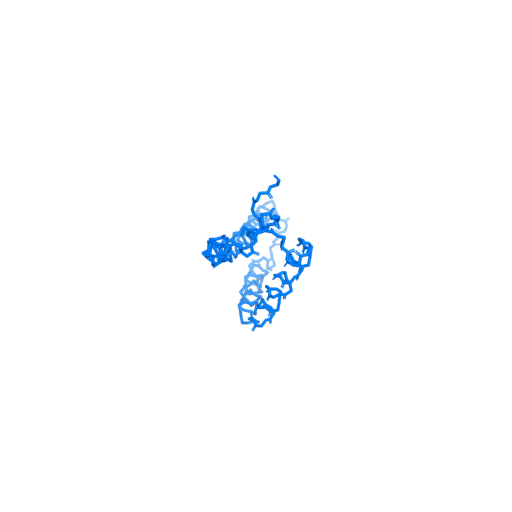06 ? 18.073 11.845 -16.110 1.00 61.56 106 ARG A O 1
ATOM 876 N N . CYS A 1 107 ? 20.264 11.544 -15.660 1.00 63.59 107 CYS A N 1
ATOM 877 C CA . CYS A 1 107 ? 20.178 11.688 -14.204 1.00 63.59 107 CYS A CA 1
ATOM 878 C C . CYS A 1 107 ? 20.844 12.972 -13.690 1.00 63.59 107 CYS A C 1
ATOM 880 O O . CYS A 1 107 ? 20.880 13.165 -12.478 1.00 63.59 107 CYS A O 1
ATOM 882 N N . ASP A 1 108 ? 21.370 13.822 -14.578 1.00 65.62 108 ASP A N 1
ATOM 883 C CA . ASP A 1 108 ? 21.900 15.136 -14.217 1.00 65.62 108 ASP A CA 1
ATOM 884 C C . ASP A 1 108 ? 20.909 16.257 -14.558 1.00 65.62 108 ASP A C 1
ATOM 886 O O . ASP A 1 108 ? 20.107 16.149 -15.493 1.00 65.62 108 ASP A O 1
ATOM 890 N N . THR A 1 109 ? 20.926 17.288 -13.716 1.00 49.97 109 THR A N 1
ATOM 891 C CA . THR A 1 109 ? 20.336 18.610 -13.958 1.00 49.97 109 THR A CA 1
ATOM 892 C C . THR A 1 109 ? 21.388 19.531 -14.535 1.00 49.97 109 THR A C 1
ATOM 894 O O . THR A 1 109 ? 22.493 19.537 -13.944 1.00 49.97 109 THR A O 1
#

pLDDT: mean 76.96, std 12.26, range [35.06, 91.5]

Radius of gyration: 23.74 Å; Cα contacts (8 Å, |Δi|>4): 11; chains: 1; bounding box: 61×28×67 Å

Organism: Bactrocera bancroftii (NCBI:txid164675)

Mean predicted aligned error: 11.38 Å

Solvent-accessible surface area (backbone atoms only — not comparable to full-atom values): 6530 Å² total; per-residue (Å²): 138,83,81,92,70,74,96,69,74,93,61,57,69,68,58,52,52,51,52,52,50,52,52,50,51,54,53,58,65,71,44,56,64,65,56,50,53,49,52,52,51,52,50,52,53,51,50,52,53,53,58,74,54,62,84,64,59,96,42,77,68,40,53,52,53,51,53,51,51,53,49,54,50,52,52,52,52,49,51,55,51,52,54,49,52,51,52,54,48,61,64,45,47,62,55,48,57,51,40,47,74,69,66,74,52,85,89,75,134

Foldseek 3Di:
DDDPDDPDQPDDPVRVVVVVVVVVVVVVVVCVVVVVVVVVVLVVLVVVLVVVLVPQDPDPVSVVVVVVSVVVSVVVVVVVVVVVVVVVCVVCVVVVVVCVVVVVDDPDD

Secondary structure (DSSP, 8-state):
---------SS-HHHHHHHHHHHHHHHHHH-HHHHHHHHHHHHHHHHHHHHHTTT---SHHHHHHHHHHHHHHHHHHHHHHHHHHHHHHHHHHHHHHHHHHTT-S----

InterPro domains:
  IPR013525 ABC-2 type transporter, transmembrane domain [PF01061] (16-106)
  IPR050352 ATP-binding cassette subfamily G transporters [PTHR48041] (10-107)

Sequence (109 aa):
FEDENGFTYKASWFMQFRAVLWRSWLSVLKEPLLVKVRLFQTTMVAVLIGLIFLGQQLTQVGVMNINGAIFLFLTNMTFQNAFATITVFTSELPVFIRETRSRLYRCDT